Protein AF-A0A950HC58-F1 (afdb_monomer_lite)

Structure (mmCIF, N/CA/C/O backbone):
data_AF-A0A950HC58-F1
#
_entry.id   AF-A0A950HC58-F1
#
loop_
_atom_site.group_PDB
_atom_site.id
_atom_site.type_symbol
_atom_site.label_atom_id
_atom_site.label_alt_id
_atom_site.label_comp_id
_atom_site.label_asym_id
_atom_site.label_entity_id
_atom_site.label_seq_id
_atom_site.pdbx_PDB_ins_code
_atom_site.Cartn_x
_atom_site.Cartn_y
_atom_site.Cartn_z
_atom_site.occupancy
_atom_site.B_iso_or_equiv
_atom_site.auth_seq_id
_atom_site.auth_comp_id
_atom_site.auth_asym_id
_atom_site.auth_atom_id
_atom_site.pdbx_PDB_model_num
ATOM 1 N N . TYR A 1 1 ? 0.372 -5.696 -16.620 1.00 76.19 1 TYR A N 1
ATOM 2 C CA . TYR A 1 1 ? 1.169 -6.189 -15.474 1.00 76.19 1 TYR A CA 1
ATOM 3 C C . TYR A 1 1 ? 0.634 -7.481 -14.844 1.00 76.19 1 TYR A C 1
ATOM 5 O O . TYR A 1 1 ? 1.256 -7.956 -13.909 1.00 76.19 1 TYR A O 1
ATOM 13 N N . GLY A 1 2 ? -0.449 -8.090 -15.358 1.00 83.44 2 GLY A N 1
ATOM 14 C CA . GLY A 1 2 ? -0.796 -9.500 -15.098 1.00 83.44 2 GLY A CA 1
ATOM 15 C C . GLY A 1 2 ? -1.409 -9.835 -13.733 1.00 83.44 2 GLY A C 1
ATOM 16 O O . GLY A 1 2 ? -1.906 -10.941 -13.569 1.00 83.44 2 GLY A O 1
ATOM 17 N N . VAL A 1 3 ? -1.404 -8.905 -12.777 1.00 89.44 3 VAL A N 1
ATOM 18 C CA . VAL A 1 3 ? -2.074 -9.078 -11.482 1.00 89.44 3 VAL A CA 1
ATOM 19 C C . VAL A 1 3 ? -3.571 -8.824 -11.645 1.00 89.44 3 VAL A C 1
ATOM 21 O O . VAL A 1 3 ? -3.961 -7.782 -12.176 1.00 89.44 3 VAL A O 1
ATOM 24 N N . ASP A 1 4 ? -4.395 -9.761 -11.179 1.00 91.44 4 ASP A N 1
ATOM 25 C CA . ASP A 1 4 ? -5.849 -9.613 -11.127 1.00 91.44 4 ASP A CA 1
ATOM 26 C C . ASP A 1 4 ? -6.228 -8.717 -9.940 1.00 91.44 4 ASP A C 1
ATOM 28 O O . ASP A 1 4 ? -6.199 -9.129 -8.781 1.00 91.44 4 ASP A O 1
ATOM 32 N N . THR A 1 5 ? -6.474 -7.436 -10.214 1.00 89.19 5 THR A N 1
ATOM 33 C CA . THR A 1 5 ? -6.873 -6.444 -9.208 1.00 89.19 5 THR A CA 1
ATOM 34 C C . THR A 1 5 ? -8.251 -5.885 -9.563 1.00 89.19 5 THR A C 1
ATOM 36 O O . THR A 1 5 ? -8.452 -5.482 -10.713 1.00 89.19 5 THR A O 1
ATOM 39 N N . PRO A 1 6 ? -9.188 -5.791 -8.594 1.00 90.62 6 PRO A N 1
ATOM 40 C CA . PRO A 1 6 ? -10.481 -5.148 -8.808 1.00 90.62 6 PRO A CA 1
ATOM 41 C C . PRO A 1 6 ? -10.350 -3.715 -9.331 1.00 90.62 6 PRO A C 1
ATOM 43 O O . PRO A 1 6 ? -9.313 -3.060 -9.184 1.00 90.62 6 PRO A O 1
ATOM 46 N N . SER A 1 7 ? -11.434 -3.177 -9.896 1.00 90.50 7 SER A N 1
ATOM 47 C CA . SER A 1 7 ? -11.432 -1.781 -10.344 1.00 90.50 7 SER A CA 1
ATOM 48 C C . SER A 1 7 ? -11.131 -0.834 -9.176 1.00 90.50 7 SER A C 1
ATOM 50 O O . SER A 1 7 ? -11.547 -1.082 -8.045 1.00 90.50 7 SER A O 1
ATOM 52 N N . LYS A 1 8 ? -10.463 0.300 -9.441 1.00 89.00 8 LYS A N 1
ATOM 53 C CA . LYS A 1 8 ? -10.084 1.273 -8.395 1.00 89.00 8 LYS A CA 1
ATOM 54 C C . LYS A 1 8 ? -11.259 1.659 -7.488 1.00 89.00 8 LYS A C 1
ATOM 56 O O . LYS A 1 8 ? -11.080 1.785 -6.286 1.00 89.00 8 LYS A O 1
ATOM 61 N N . LYS A 1 9 ? -12.465 1.791 -8.051 1.00 93.12 9 LYS A N 1
ATOM 62 C CA . LYS A 1 9 ? -13.693 2.124 -7.309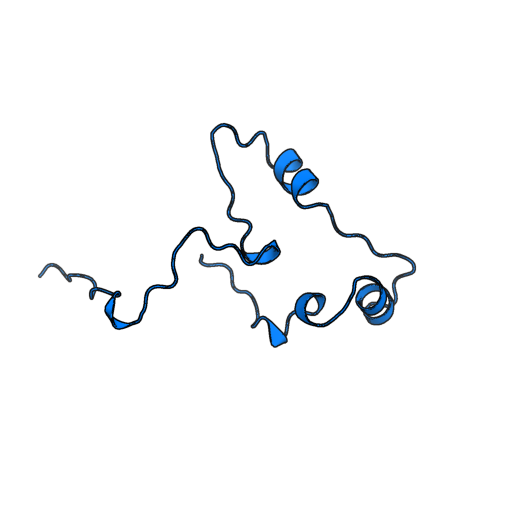 1.00 93.12 9 LYS A CA 1
ATOM 63 C C . LYS A 1 9 ? -14.067 1.074 -6.256 1.00 93.12 9 LYS A C 1
ATOM 65 O O . LYS A 1 9 ? -14.690 1.426 -5.265 1.00 93.12 9 LYS A O 1
ATOM 70 N N . GLN A 1 10 ? -13.686 -0.184 -6.460 1.00 93.94 10 GLN A N 1
ATOM 71 C CA . GLN A 1 10 ? -13.941 -1.293 -5.538 1.00 93.94 10 GLN A CA 1
ATOM 72 C C . GLN A 1 10 ? -12.847 -1.446 -4.469 1.00 93.94 10 GLN A C 1
ATOM 74 O O . GLN A 1 10 ? -13.029 -2.207 -3.524 1.00 93.94 10 GLN A O 1
ATOM 79 N N . LEU A 1 11 ? -11.717 -0.740 -4.587 1.00 95.25 11 LEU A N 1
ATOM 80 C CA . LEU A 1 11 ? -10.643 -0.795 -3.598 1.00 95.25 11 LEU A CA 1
ATOM 81 C C . LEU A 1 11 ? -10.987 0.098 -2.402 1.00 95.25 11 LEU A C 1
ATOM 83 O O . LEU A 1 11 ? -11.211 1.299 -2.554 1.00 95.25 11 LEU A O 1
ATOM 87 N N . ILE A 1 12 ? -10.986 -0.463 -1.192 1.00 97.19 12 ILE A N 1
ATOM 88 C CA . ILE A 1 12 ? -11.363 0.281 0.019 1.00 97.19 12 ILE A CA 1
ATOM 89 C C . ILE A 1 12 ? -10.450 1.494 0.263 1.00 97.19 12 ILE A C 1
ATOM 91 O O . ILE A 1 12 ? -10.939 2.600 0.483 1.00 97.19 12 ILE A O 1
ATOM 95 N N . ALA A 1 13 ? -9.138 1.320 0.085 1.00 96.12 13 ALA A N 1
ATOM 96 C CA . ALA A 1 13 ? -8.137 2.375 0.251 1.00 96.12 13 ALA A CA 1
ATOM 97 C C . ALA A 1 13 ? -8.167 3.449 -0.851 1.00 96.12 13 ALA A C 1
ATOM 99 O O . ALA A 1 13 ? -7.498 4.470 -0.730 1.00 96.12 13 ALA A O 1
ATOM 100 N N . ALA A 1 14 ? -8.942 3.253 -1.924 1.00 95.31 14 ALA A N 1
ATOM 101 C CA . ALA A 1 14 ? -9.171 4.299 -2.919 1.00 95.31 14 ALA A CA 1
ATOM 102 C C . ALA A 1 14 ? -10.284 5.276 -2.511 1.00 95.31 14 ALA A C 1
ATOM 104 O O . ALA A 1 14 ? -10.386 6.344 -3.110 1.00 95.31 14 ALA A O 1
ATOM 105 N N . ASN A 1 15 ? -11.119 4.904 -1.534 1.00 96.12 15 ASN A N 1
ATOM 106 C CA . ASN A 1 15 ? -12.326 5.644 -1.161 1.00 96.12 15 ASN A CA 1
ATOM 107 C C . ASN A 1 15 ? -12.385 6.018 0.327 1.00 96.12 15 ASN A C 1
ATOM 109 O O . ASN A 1 15 ? -13.301 6.730 0.725 1.00 96.12 15 ASN A O 1
ATOM 113 N N . LYS A 1 16 ? -11.471 5.497 1.151 1.00 97.81 16 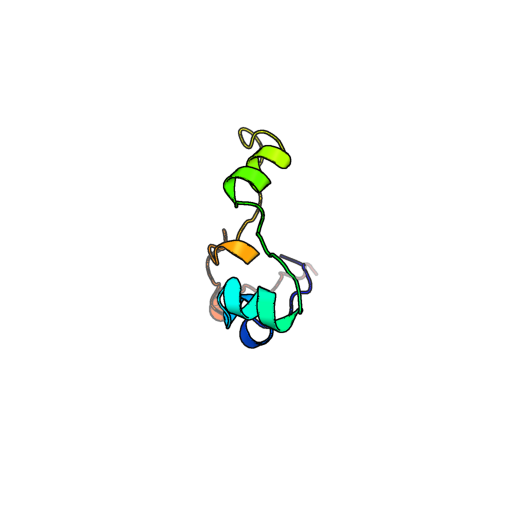LYS A N 1
ATOM 114 C CA . LYS A 1 16 ? -11.469 5.660 2.607 1.00 97.81 16 LYS A CA 1
ATOM 115 C C . LYS A 1 16 ? -10.081 6.023 3.111 1.00 97.81 16 LYS A C 1
ATOM 117 O O . LYS A 1 16 ? -9.077 5.519 2.607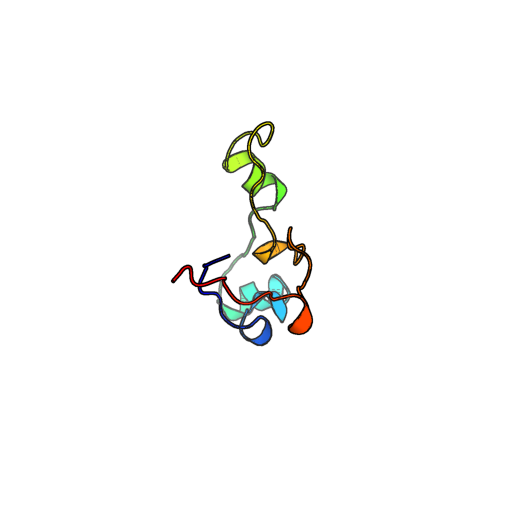 1.00 97.81 16 LYS A O 1
ATOM 122 N N . SER A 1 17 ? -10.042 6.877 4.122 1.00 97.94 17 SER A N 1
ATOM 123 C CA . SER A 1 17 ? -8.868 7.131 4.950 1.00 97.94 17 SER A CA 1
ATOM 124 C C . SER A 1 17 ? -8.504 5.906 5.796 1.00 97.94 17 SER A C 1
ATOM 126 O O . SER A 1 17 ? -9.290 4.972 5.939 1.00 97.94 17 SER A O 1
ATOM 128 N N . ILE A 1 18 ? -7.306 5.910 6.388 1.00 97.94 18 ILE A N 1
ATOM 129 C CA . ILE A 1 18 ? -6.838 4.817 7.257 1.00 97.94 18 ILE A CA 1
ATOM 130 C C . ILE A 1 18 ? -7.802 4.599 8.431 1.00 97.94 18 ILE A C 1
ATOM 132 O O . ILE A 1 18 ? -8.133 3.456 8.736 1.00 97.94 18 ILE A O 1
ATOM 136 N N . GLU A 1 19 ? -8.291 5.679 9.043 1.00 98.31 19 GLU A N 1
ATOM 137 C CA . GLU A 1 19 ? -9.207 5.597 10.183 1.00 98.31 19 GLU A CA 1
ATOM 138 C C . GLU A 1 19 ? -10.550 4.970 9.786 1.00 98.31 19 GLU A C 1
ATOM 140 O O . GLU A 1 19 ? -11.012 4.026 10.420 1.00 98.31 19 GLU A O 1
ATOM 145 N N . GLU A 1 20 ? -11.123 5.390 8.656 1.00 98.62 20 GLU A N 1
ATOM 146 C CA . GLU A 1 20 ? -12.364 4.802 8.140 1.00 98.62 20 GLU A CA 1
ATOM 147 C C . GLU A 1 20 ? -12.199 3.324 7.752 1.00 98.62 20 GLU A C 1
ATOM 149 O O . GLU A 1 20 ? -13.151 2.549 7.849 1.00 98.62 20 GLU A O 1
ATOM 154 N N . ILE A 1 21 ? -11.014 2.910 7.286 1.00 98.69 21 ILE A N 1
ATOM 155 C CA . ILE A 1 21 ? -10.719 1.497 7.008 1.00 98.69 21 ILE A CA 1
ATOM 156 C C . ILE A 1 21 ? -10.632 0.713 8.316 1.00 98.69 21 ILE A C 1
ATOM 158 O O . ILE A 1 21 ? -11.214 -0.367 8.395 1.00 98.69 21 ILE A O 1
ATOM 162 N N . ARG A 1 22 ? -9.937 1.248 9.331 1.00 98.69 22 ARG A N 1
ATOM 163 C CA . ARG A 1 22 ? -9.817 0.643 10.666 1.00 98.69 22 ARG A CA 1
ATOM 164 C C . ARG A 1 22 ? -11.197 0.372 11.262 1.00 98.69 22 ARG A C 1
ATOM 166 O O . ARG A 1 22 ? -11.464 -0.744 11.706 1.00 98.69 22 ARG A O 1
ATOM 173 N N . GLU A 1 23 ? -12.072 1.373 11.222 1.00 98.62 23 GLU A N 1
ATOM 174 C CA . GLU A 1 23 ? -13.458 1.260 11.677 1.00 98.62 23 GLU A CA 1
ATOM 175 C C . GLU A 1 23 ? -14.246 0.241 10.852 1.00 98.62 23 GLU A C 1
ATOM 177 O O . GLU A 1 23 ? -14.910 -0.623 11.419 1.00 98.62 23 GLU A O 1
ATOM 182 N N . TYR A 1 24 ? -14.134 0.290 9.519 1.00 98.31 24 TYR A N 1
ATOM 183 C CA . TYR A 1 24 ? -14.850 -0.617 8.618 1.00 98.31 24 TYR A CA 1
ATOM 184 C C . TYR A 1 24 ? -14.529 -2.096 8.874 1.00 98.31 24 TYR A C 1
ATOM 186 O O . TYR A 1 24 ? -15.422 -2.937 8.792 1.00 98.31 24 TYR A O 1
ATOM 194 N N . ILE A 1 25 ? -13.269 -2.425 9.176 1.00 98.19 25 ILE A N 1
ATOM 195 C CA . ILE A 1 25 ? -12.854 -3.805 9.476 1.00 98.19 25 ILE A CA 1
ATOM 196 C C . ILE A 1 25 ? -13.035 -4.188 10.954 1.00 98.19 25 ILE A C 1
ATOM 198 O O . ILE A 1 25 ? -12.810 -5.345 11.300 1.00 98.19 25 ILE A O 1
ATOM 202 N N . GLY A 1 26 ? -13.421 -3.244 11.821 1.00 98.25 26 GLY A N 1
ATOM 203 C CA . GLY A 1 26 ? -13.627 -3.478 13.252 1.00 98.25 26 GLY A CA 1
ATOM 204 C C . GLY A 1 26 ? -12.343 -3.738 14.045 1.00 98.25 26 GLY A C 1
ATOM 205 O O . GLY A 1 26 ? -12.376 -4.484 15.019 1.00 98.25 26 GLY A O 1
ATOM 206 N N . ALA A 1 27 ? -11.209 -3.169 13.625 1.00 98.44 27 ALA A N 1
ATOM 207 C CA . ALA A 1 27 ? -9.927 -3.367 14.302 1.00 98.44 27 ALA A CA 1
ATOM 208 C C . ALA A 1 27 ? -9.671 -2.310 15.389 1.00 98.44 27 ALA A C 1
ATOM 210 O O . ALA A 1 27 ? -10.001 -1.134 15.219 1.00 98.44 27 ALA A O 1
ATOM 211 N N . ASP A 1 28 ? -8.980 -2.692 16.466 1.00 98.50 28 ASP A N 1
ATOM 212 C CA . ASP A 1 28 ? -8.519 -1.747 17.496 1.00 98.50 28 ASP A CA 1
ATOM 213 C C . ASP A 1 28 ? -7.452 -0.778 16.962 1.00 98.50 28 ASP A C 1
ATOM 215 O O . ASP A 1 28 ? -7.352 0.366 17.398 1.00 98.50 28 ASP A O 1
ATOM 219 N N . SER A 1 29 ? -6.650 -1.223 15.991 1.00 98.25 29 SER A N 1
ATOM 220 C CA . SER A 1 29 ? -5.616 -0.417 15.340 1.00 98.25 29 SER A CA 1
ATOM 221 C C . SER A 1 29 ? -5.382 -0.874 13.900 1.00 98.25 29 SER A C 1
ATOM 223 O O . SER A 1 29 ? -5.647 -2.023 13.547 1.00 98.25 29 SER A O 1
ATOM 225 N N . LEU A 1 30 ? -4.886 0.034 13.058 1.00 98.31 30 LEU A N 1
ATOM 226 C CA . LEU A 1 30 ? -4.502 -0.254 11.680 1.00 98.31 30 LEU A CA 1
ATOM 227 C C . LEU A 1 30 ? -3.284 0.586 11.297 1.00 98.31 30 LEU A C 1
ATOM 229 O O . LEU A 1 30 ? -3.256 1.794 11.520 1.00 98.31 30 LEU A O 1
ATOM 233 N N . ALA A 1 31 ? -2.307 -0.050 10.662 1.00 97.50 31 ALA A N 1
ATOM 234 C CA . ALA A 1 31 ? -1.188 0.621 10.021 1.00 97.50 31 ALA A CA 1
ATOM 235 C C . ALA A 1 31 ? -0.828 -0.101 8.718 1.00 97.50 31 ALA A C 1
ATOM 237 O O . ALA A 1 31 ? -0.989 -1.316 8.603 1.00 97.50 31 ALA A O 1
ATOM 238 N N . TYR A 1 32 ? -0.311 0.653 7.749 1.00 97.25 32 TYR A N 1
ATOM 239 C CA . TYR A 1 32 ? 0.273 0.106 6.527 1.00 97.25 32 TYR A CA 1
ATOM 240 C C . TYR A 1 32 ? 1.798 0.097 6.629 1.00 97.25 32 TYR A C 1
ATOM 242 O O . TYR A 1 32 ? 2.395 0.993 7.228 1.00 97.25 32 TYR A O 1
ATOM 250 N N . LEU A 1 33 ? 2.437 -0.884 5.987 1.00 96.25 33 LEU A N 1
ATOM 251 C CA . LEU A 1 33 ? 3.875 -0.825 5.742 1.00 96.25 33 LEU A CA 1
ATOM 252 C C . LEU A 1 33 ? 4.175 0.373 4.830 1.00 96.25 33 LEU A C 1
ATOM 254 O O . LEU A 1 33 ? 3.498 0.573 3.819 1.00 96.25 33 LEU A O 1
ATOM 258 N N . SER A 1 34 ? 5.187 1.170 5.175 1.00 95.19 34 SER A N 1
ATOM 259 C CA . SER A 1 34 ? 5.593 2.291 4.327 1.00 95.19 34 SER A CA 1
ATOM 260 C C . SER A 1 34 ? 6.150 1.784 2.996 1.00 95.19 34 SER A C 1
ATOM 262 O O . SER A 1 34 ? 6.753 0.713 2.925 1.00 95.19 34 SER A O 1
ATOM 264 N N . LEU A 1 35 ? 5.985 2.570 1.930 1.00 92.06 35 LEU A N 1
ATOM 265 C CA . LEU A 1 35 ? 6.508 2.197 0.615 1.00 92.06 35 LEU A CA 1
ATOM 266 C C . LEU A 1 35 ? 8.033 2.002 0.641 1.00 92.06 35 LEU A C 1
ATOM 268 O O . LEU A 1 35 ? 8.542 1.068 0.030 1.00 92.06 35 LEU A O 1
ATOM 272 N N . GLU A 1 36 ? 8.750 2.854 1.373 1.00 90.75 36 GLU A N 1
ATOM 273 C CA . GLU A 1 36 ? 10.198 2.722 1.573 1.00 90.75 36 GLU A CA 1
ATOM 274 C C . GLU A 1 36 ? 10.545 1.469 2.385 1.00 90.75 36 GLU A C 1
ATOM 276 O O . GLU A 1 36 ? 11.444 0.722 2.009 1.00 90.75 36 GLU A O 1
ATOM 281 N N . GLY A 1 37 ? 9.780 1.167 3.440 1.00 92.44 37 GLY A N 1
ATOM 282 C CA . GLY A 1 37 ? 9.946 -0.064 4.213 1.00 92.44 37 GLY A CA 1
ATOM 283 C C . GLY A 1 37 ? 9.743 -1.321 3.365 1.00 92.44 37 GLY A C 1
ATOM 284 O O . GLY A 1 37 ? 10.535 -2.254 3.459 1.00 92.44 37 GLY A O 1
ATOM 285 N N . LEU A 1 38 ? 8.736 -1.321 2.484 1.00 91.81 38 LEU A N 1
ATOM 286 C CA . LEU A 1 38 ? 8.496 -2.402 1.526 1.00 91.81 38 LEU A CA 1
ATOM 287 C C . LEU A 1 38 ? 9.674 -2.574 0.558 1.00 91.81 38 LEU A C 1
ATOM 289 O O . LEU A 1 38 ? 10.151 -3.691 0.377 1.00 91.81 38 LEU A O 1
ATOM 293 N N . LYS A 1 39 ? 10.163 -1.482 -0.044 1.00 88.62 39 LYS A N 1
ATOM 294 C CA . LYS A 1 39 ? 11.312 -1.523 -0.966 1.00 88.62 39 LYS A CA 1
ATOM 295 C C . LYS A 1 39 ? 12.559 -2.086 -0.286 1.00 88.62 39 LYS A C 1
ATOM 297 O O . LYS A 1 39 ? 13.195 -2.971 -0.846 1.00 88.62 39 LYS A O 1
ATOM 302 N N . ASN A 1 40 ? 12.860 -1.621 0.926 1.00 88.19 40 ASN A N 1
ATOM 303 C CA . ASN A 1 40 ? 14.015 -2.082 1.697 1.00 88.19 40 ASN A CA 1
ATOM 304 C C . ASN A 1 40 ? 13.902 -3.574 2.047 1.00 88.19 40 ASN A C 1
ATOM 306 O O . ASN A 1 40 ? 14.882 -4.309 1.948 1.00 88.19 40 ASN A O 1
ATOM 310 N N . ALA A 1 41 ? 12.701 -4.044 2.405 1.00 90.19 41 ALA A N 1
ATOM 311 C CA . ALA A 1 41 ? 12.455 -5.449 2.725 1.00 90.19 41 ALA A CA 1
ATOM 312 C C . ALA A 1 41 ? 12.626 -6.390 1.515 1.00 90.19 41 ALA A C 1
ATOM 314 O O . ALA A 1 41 ? 13.016 -7.542 1.688 1.00 90.19 41 ALA A O 1
ATOM 315 N N . CYS A 1 42 ? 12.368 -5.914 0.293 1.00 87.56 42 CYS A N 1
ATOM 316 C CA . CYS A 1 42 ? 12.559 -6.683 -0.943 1.00 87.56 42 CYS A CA 1
ATOM 317 C C . CYS A 1 42 ? 14.024 -6.745 -1.434 1.00 87.56 42 CYS A C 1
ATOM 319 O O . CYS A 1 42 ? 14.287 -7.387 -2.455 1.00 87.56 42 CYS A O 1
ATOM 321 N N . GLY A 1 43 ? 14.965 -6.112 -0.724 1.00 76.25 43 GLY A N 1
ATOM 322 C CA . GLY A 1 43 ? 16.393 -6.080 -1.050 1.00 76.25 43 GLY A C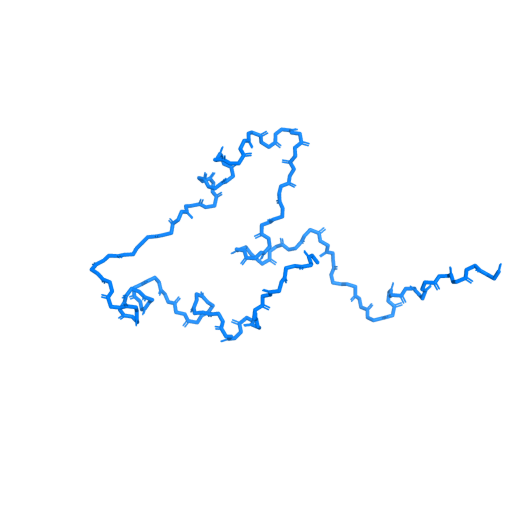A 1
ATOM 323 C C . GLY A 1 43 ? 16.815 -4.842 -1.850 1.00 76.25 43 GLY A C 1
ATOM 324 O O . GLY A 1 43 ? 16.047 -4.319 -2.657 1.00 76.25 43 GLY A O 1
ATOM 325 N N . ASP A 1 44 ? 18.051 -4.380 -1.611 1.00 58.00 44 ASP A N 1
ATOM 326 C CA . ASP A 1 44 ? 18.611 -3.142 -2.169 1.00 58.00 44 ASP A CA 1
ATOM 327 C C . ASP A 1 44 ? 18.450 -3.057 -3.696 1.00 58.00 44 ASP A C 1
ATOM 329 O O . ASP A 1 44 ? 19.066 -3.791 -4.476 1.00 58.00 44 ASP A O 1
ATOM 333 N N . GLY A 1 45 ? 17.631 -2.094 -4.123 1.00 55.69 45 GLY A N 1
ATOM 334 C CA . GLY A 1 45 ? 17.234 -1.825 -5.505 1.00 55.69 45 GLY A CA 1
ATOM 335 C C . GLY A 1 45 ? 18.332 -1.278 -6.423 1.00 55.69 45 GLY A C 1
ATOM 336 O O . GLY A 1 45 ? 18.015 -0.642 -7.423 1.00 55.69 45 GLY A O 1
ATOM 337 N N . ALA A 1 46 ? 19.615 -1.517 -6.135 1.00 59.19 46 ALA A N 1
ATOM 338 C CA . ALA A 1 46 ? 20.711 -1.060 -6.995 1.00 59.19 46 ALA A CA 1
ATOM 339 C C . ALA A 1 46 ? 20.741 -1.780 -8.359 1.00 59.19 46 ALA A C 1
ATOM 341 O O . ALA A 1 46 ? 21.288 -1.247 -9.321 1.00 59.19 46 ALA A O 1
ATOM 342 N N . LYS A 1 47 ? 20.166 -2.989 -8.457 1.00 60.38 47 LYS A N 1
ATOM 343 C CA . LYS A 1 47 ? 20.135 -3.791 -9.699 1.00 60.38 47 LYS A CA 1
ATOM 344 C C . LYS A 1 47 ? 18.734 -4.146 -10.200 1.00 60.38 47 LYS A C 1
ATOM 346 O O . LYS A 1 47 ? 18.605 -4.579 -11.341 1.00 60.38 47 LYS A O 1
ATOM 351 N N . THR A 1 48 ? 17.704 -3.947 -9.378 1.00 65.94 48 THR A N 1
ATOM 352 C CA . THR A 1 48 ? 16.329 -4.352 -9.692 1.00 65.94 48 THR A CA 1
ATOM 353 C C . THR A 1 48 ? 15.356 -3.279 -9.224 1.00 65.94 48 THR A C 1
ATOM 355 O O . THR A 1 48 ? 15.324 -2.931 -8.047 1.00 65.94 48 THR A O 1
ATOM 358 N N . THR A 1 49 ? 14.538 -2.766 -10.141 1.00 77.75 49 THR A N 1
ATOM 359 C CA . THR A 1 49 ? 13.441 -1.847 -9.822 1.00 77.75 49 THR A CA 1
ATOM 360 C C . THR A 1 49 ? 12.124 -2.612 -9.823 1.00 77.75 49 THR A C 1
ATOM 362 O O . THR A 1 49 ? 11.772 -3.256 -10.810 1.00 77.75 49 THR A O 1
ATOM 365 N N . TYR A 1 50 ? 11.378 -2.530 -8.723 1.00 87.31 50 TYR A N 1
ATOM 366 C CA . TYR A 1 50 ? 10.053 -3.134 -8.613 1.00 87.31 50 TYR A CA 1
ATOM 367 C C . TYR A 1 50 ? 8.965 -2.168 -9.090 1.00 87.31 50 TYR A C 1
ATOM 369 O O . TYR A 1 50 ? 9.022 -0.961 -8.841 1.00 87.31 50 TYR A O 1
ATOM 377 N N . CYS A 1 51 ? 7.931 -2.701 -9.741 1.00 88.44 51 CYS A N 1
ATOM 378 C CA . CYS A 1 51 ? 6.737 -1.924 -10.057 1.00 88.44 51 CYS A CA 1
ATOM 379 C C . CYS A 1 51 ? 5.985 -1.576 -8.763 1.00 88.44 51 CYS A C 1
ATOM 381 O O . CYS A 1 51 ? 5.645 -2.461 -7.982 1.00 88.44 51 CYS A O 1
ATOM 383 N N . THR A 1 52 ? 5.693 -0.290 -8.552 1.00 91.56 52 THR A N 1
ATOM 384 C CA . THR A 1 52 ? 4.954 0.206 -7.373 1.00 91.56 52 THR A CA 1
ATOM 385 C C . THR A 1 52 ? 3.611 0.842 -7.738 1.00 91.56 52 THR A C 1
ATOM 387 O O . THR A 1 52 ? 2.966 1.466 -6.896 1.00 91.56 52 THR A O 1
ATOM 390 N N . ALA A 1 53 ? 3.161 0.669 -8.985 1.00 91.94 53 ALA A N 1
ATOM 391 C CA . ALA A 1 53 ? 2.005 1.370 -9.539 1.00 91.94 53 ALA A CA 1
ATOM 392 C C . ALA A 1 53 ? 0.691 1.092 -8.792 1.00 91.94 53 ALA A C 1
ATOM 394 O O . ALA A 1 53 ? -0.156 1.976 -8.702 1.00 91.94 53 ALA A O 1
ATOM 395 N N . CYS A 1 54 ? 0.536 -0.096 -8.198 1.00 91.38 54 CYS A N 1
ATOM 396 C CA . CYS A 1 54 ? -0.649 -0.431 -7.400 1.00 91.38 54 CYS A CA 1
ATOM 397 C C . CYS A 1 54 ? -0.775 0.429 -6.129 1.00 91.38 54 CYS A C 1
ATOM 399 O O . CYS A 1 54 ? -1.882 0.628 -5.640 1.00 91.38 54 CYS A O 1
ATOM 401 N N . TYR A 1 55 ? 0.342 0.957 -5.618 1.00 92.12 55 TYR A N 1
ATOM 402 C CA . TYR A 1 55 ? 0.386 1.795 -4.416 1.00 92.12 55 TYR A CA 1
ATOM 403 C C . TYR A 1 55 ? 0.443 3.288 -4.755 1.00 92.12 55 TYR A C 1
ATOM 405 O O . TYR A 1 55 ? -0.152 4.105 -4.062 1.00 92.12 55 TYR A O 1
ATOM 413 N N . THR A 1 56 ? 1.174 3.650 -5.814 1.00 91.88 56 THR A N 1
ATOM 414 C CA . THR A 1 56 ? 1.489 5.051 -6.148 1.00 91.88 56 THR A CA 1
ATOM 415 C C . THR A 1 56 ? 0.652 5.616 -7.290 1.00 91.88 56 THR A C 1
ATOM 417 O O . THR A 1 56 ? 0.595 6.828 -7.464 1.00 91.88 56 THR A O 1
ATOM 420 N N . GLY A 1 57 ? 0.043 4.758 -8.112 1.00 90.00 57 GLY A N 1
ATOM 421 C CA . GLY A 1 57 ? -0.545 5.146 -9.395 1.00 90.00 57 GLY A CA 1
ATOM 422 C C . GLY A 1 57 ? 0.482 5.480 -10.485 1.00 90.00 57 GLY A C 1
ATOM 423 O O . GLY A 1 57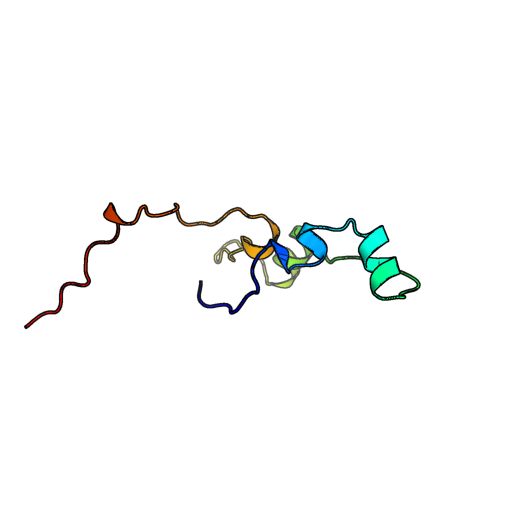 ? 0.084 5.720 -11.623 1.00 90.00 57 GLY A O 1
ATOM 424 N N . ASN A 1 58 ? 1.784 5.457 -10.178 1.00 89.38 58 ASN A N 1
ATOM 425 C CA . ASN A 1 58 ? 2.851 5.762 -11.126 1.00 89.38 58 ASN A CA 1
ATOM 426 C C . ASN A 1 58 ? 3.237 4.494 -11.891 1.00 89.38 58 ASN A C 1
ATOM 428 O O . ASN A 1 58 ? 4.030 3.674 -11.422 1.00 89.38 58 ASN A O 1
ATOM 432 N N . TYR A 1 59 ? 2.645 4.318 -13.068 1.00 88.94 59 TYR A N 1
ATOM 433 C CA . TYR A 1 59 ? 2.964 3.207 -13.957 1.00 88.94 59 TYR A CA 1
ATOM 434 C C . TYR A 1 59 ? 4.274 3.476 -14.714 1.00 88.94 59 TYR A C 1
ATOM 436 O O . TYR A 1 59 ? 4.453 4.578 -15.228 1.00 88.94 59 TYR A O 1
ATOM 444 N N . PRO A 1 60 ? 5.178 2.481 -14.840 1.00 83.06 60 PRO A N 1
ATOM 445 C CA . PRO A 1 60 ? 6.426 2.644 -15.590 1.00 83.06 60 PRO A CA 1
ATOM 446 C C . PRO A 1 60 ? 6.224 2.620 -17.116 1.00 83.06 60 PRO A C 1
ATOM 448 O O . PRO A 1 60 ? 7.183 2.754 -17.868 1.00 83.06 60 PRO A O 1
ATOM 451 N N . THR A 1 61 ? 4.983 2.457 -17.580 1.00 84.81 61 THR A N 1
ATOM 452 C CA . THR A 1 61 ? 4.585 2.542 -18.989 1.00 84.81 61 THR A CA 1
ATOM 453 C C . THR A 1 61 ? 3.656 3.724 -19.197 1.00 84.81 61 THR A C 1
ATOM 455 O O . THR A 1 61 ? 2.772 3.970 -18.373 1.00 84.81 61 THR A O 1
ATOM 458 N N . HIS A 1 62 ? 3.794 4.394 -20.339 1.00 75.00 62 HIS A N 1
ATOM 459 C CA . HIS A 1 62 ? 2.779 5.328 -20.809 1.00 75.00 62 HIS A CA 1
ATOM 460 C C . HIS A 1 62 ? 1.464 4.589 -21.095 1.00 75.00 62 HIS A C 1
ATOM 462 O O . HIS A 1 62 ? 1.457 3.386 -21.379 1.00 75.00 62 HIS A O 1
ATOM 468 N N . ARG A 1 63 ? 0.346 5.309 -21.000 1.00 65.56 63 ARG A N 1
ATOM 469 C CA . ARG A 1 63 ? -0.932 4.810 -21.494 1.00 65.56 63 ARG A CA 1
ATOM 470 C C . ARG A 1 63 ? -0.825 4.797 -23.014 1.00 65.56 63 ARG A C 1
ATOM 472 O O . ARG A 1 63 ? -0.742 5.856 -23.609 1.00 65.56 63 ARG A O 1
ATOM 479 N N . LEU A 1 64 ? -0.749 3.614 -23.607 1.00 65.69 64 LEU A N 1
ATOM 480 C CA . LEU A 1 64 ? -0.862 3.491 -25.054 1.00 65.69 64 LEU A CA 1
ATOM 481 C C . LEU A 1 64 ? -2.300 3.845 -25.423 1.00 65.69 64 LEU A C 1
ATOM 483 O O . LEU A 1 64 ? -3.235 3.289 -24.830 1.00 65.69 64 LEU A O 1
ATOM 487 N N . GLU A 1 65 ? -2.476 4.777 -26.352 1.00 67.25 65 GLU A N 1
ATOM 488 C CA . GLU A 1 65 ? -3.778 4.971 -26.969 1.00 67.25 65 GLU A CA 1
ATOM 489 C C . GLU A 1 65 ? -4.077 3.753 -27.857 1.00 67.25 65 GLU A C 1
ATOM 491 O O . GLU A 1 65 ? -3.152 3.067 -28.302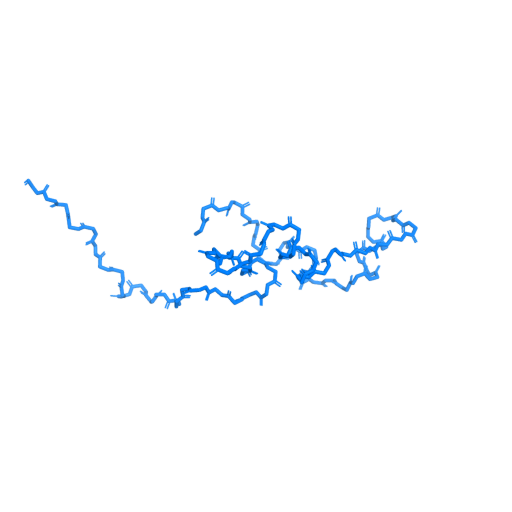 1.00 67.25 65 GLU A O 1
ATOM 496 N N . PRO A 1 66 ? -5.354 3.416 -28.102 1.00 65.69 66 PRO A N 1
ATOM 497 C CA . PRO A 1 66 ? -5.710 2.259 -28.924 1.00 65.69 66 PRO A CA 1
ATOM 498 C C . PRO A 1 66 ? -5.014 2.242 -30.293 1.00 65.69 66 PRO A C 1
ATOM 500 O O . PRO A 1 66 ? -4.678 1.169 -30.787 1.00 65.69 66 PRO A O 1
ATOM 503 N N . ASP A 1 67 ? -4.744 3.421 -30.858 1.00 69.56 67 ASP A N 1
ATOM 504 C CA . ASP A 1 67 ? -4.055 3.596 -32.140 1.00 69.56 67 ASP A CA 1
ATOM 505 C C . ASP A 1 67 ? -2.542 3.297 -32.074 1.00 69.56 67 ASP A C 1
ATOM 507 O O . ASP A 1 67 ? -1.928 2.989 -33.096 1.00 69.56 67 ASP A O 1
ATOM 511 N N . ASP A 1 68 ? -1.940 3.313 -30.878 1.00 71.50 68 ASP A N 1
ATOM 512 C CA . ASP A 1 68 ? -0.528 2.966 -30.656 1.00 71.50 68 ASP A CA 1
ATOM 513 C C . ASP A 1 68 ? -0.306 1.445 -30.577 1.00 71.50 68 ASP A C 1
ATOM 515 O O . ASP A 1 68 ? 0.833 0.961 -30.581 1.00 71.50 68 ASP A O 1
ATOM 519 N N . ILE A 1 69 ? -1.387 0.662 -30.483 1.00 72.38 69 ILE A N 1
ATOM 520 C CA . ILE A 1 69 ? -1.327 -0.796 -30.395 1.00 72.38 69 ILE A CA 1
ATOM 521 C C . ILE A 1 69 ? -1.153 -1.358 -31.807 1.00 72.38 69 ILE A C 1
ATOM 523 O O . ILE A 1 69 ? -2.119 -1.683 -32.498 1.00 72.38 69 ILE A O 1
ATOM 527 N N . GLN A 1 70 ? 0.100 -1.511 -32.243 1.00 67.75 70 GLN A N 1
ATOM 528 C CA . GLN A 1 70 ? 0.377 -2.222 -33.488 1.00 67.75 70 GLN A CA 1
ATOM 529 C C . GLN A 1 70 ? -0.103 -3.679 -33.373 1.00 67.75 70 GLN A C 1
ATOM 531 O O . GLN A 1 70 ? 0.238 -4.363 -32.400 1.00 67.75 70 GLN A O 1
ATOM 536 N N . PRO A 1 71 ? -0.878 -4.186 -34.349 1.00 69.75 71 PRO A N 1
ATOM 537 C CA . PRO A 1 71 ? -1.316 -5.571 -34.334 1.00 69.75 71 PRO A CA 1
ATOM 538 C C . PRO A 1 71 ? -0.095 -6.490 -34.333 1.00 69.75 71 PRO A C 1
ATOM 540 O O . PRO A 1 71 ? 0.881 -6.252 -35.050 1.00 69.75 71 PRO A O 1
ATOM 543 N N . ALA A 1 72 ? -0.153 -7.547 -33.520 1.00 64.62 72 ALA A N 1
ATOM 544 C CA . ALA A 1 72 ? 0.891 -8.558 -33.489 1.00 64.62 72 ALA A CA 1
ATOM 545 C C . ALA A 1 72 ? 1.106 -9.081 -34.915 1.00 64.62 72 ALA A C 1
ATOM 547 O O . ALA A 1 72 ? 0.182 -9.608 -35.535 1.00 64.62 72 ALA A O 1
ATOM 548 N N . SER A 1 73 ? 2.312 -8.892 -35.453 1.00 68.12 73 SER A N 1
ATOM 549 C CA . SER A 1 73 ? 2.647 -9.365 -36.791 1.00 68.12 73 SER A CA 1
ATOM 550 C C . SER A 1 73 ? 2.688 -10.892 -36.751 1.00 68.12 73 SER A C 1
ATOM 552 O O . SER A 1 73 ? 3.660 -11.493 -36.288 1.00 68.12 73 SER A O 1
ATOM 554 N N . VAL A 1 74 ? 1.585 -11.522 -37.157 1.00 61.88 74 VAL A N 1
ATOM 555 C CA . VAL A 1 74 ? 1.504 -12.973 -37.300 1.00 61.88 74 VAL A CA 1
ATOM 556 C C . VAL A 1 74 ? 2.376 -13.324 -38.495 1.00 61.88 74 VAL A C 1
ATOM 558 O O . VAL A 1 74 ? 2.026 -13.035 -39.638 1.00 61.88 74 VAL A O 1
ATOM 561 N N . ARG A 1 75 ? 3.559 -13.879 -38.228 1.00 58.16 75 ARG A N 1
ATOM 562 C CA . ARG A 1 75 ? 4.404 -14.437 -39.282 1.00 58.16 75 ARG A CA 1
ATOM 563 C C . ARG A 1 75 ? 3.665 -15.637 -39.877 1.00 58.16 75 ARG A C 1
ATOM 565 O O . ARG A 1 75 ? 3.369 -16.579 -39.145 1.00 58.16 75 ARG A O 1
ATOM 572 N N . SER A 1 76 ? 3.332 -15.534 -41.163 1.00 61.50 76 SER A N 1
ATOM 573 C CA . SER A 1 76 ? 2.837 -16.626 -42.012 1.00 61.50 76 SER A CA 1
ATOM 574 C C . SER A 1 76 ? 3.867 -17.735 -42.157 1.00 61.50 76 SER A C 1
ATOM 576 O O . SER A 1 76 ? 5.056 -17.364 -42.316 1.00 61.50 76 SER A O 1
#

Secondary structure (DSSP, 8-state):
-------GGG-GGGT--HHHHHHHHT-S---PPPHHHHHHHT--TTS-PPP-HHHH---SS----GGG-PPP----

Radius of gyration: 18.05 Å; chains: 1; bounding box: 36×24×60 Å

Sequence (76 aa):
YGVDTPSKKQLIAANKSIEEIREYIGADSLAYLSLEGLKNACGDGAKTTYCTACYTGNYPTHRLEPDDIQPASVRS

Foldseek 3Di:
DPDDDDDLVPDPVSPDDQVVVCVVVVHPDDDDQDPVNVCVVVPDCPPPDDAPCVPVVDGPDDDQDPVNDDPDPDDD

pLDDT: mean 85.24, std 13.2, range [55.69, 98.69]